Protein AF-A0A9K3J2E7-F1 (afdb_monomer_lite)

Structure (mmCIF, N/CA/C/O backbone):
data_AF-A0A9K3J2E7-F1
#
_entry.id   AF-A0A9K3J2E7-F1
#
loop_
_atom_site.group_PDB
_atom_site.id
_atom_site.type_symbol
_atom_site.label_atom_id
_atom_site.label_alt_id
_atom_site.label_comp_id
_atom_site.label_asym_id
_atom_site.label_entity_id
_atom_site.label_seq_id
_atom_site.pdbx_PDB_ins_code
_atom_site.Cartn_x
_atom_site.Cartn_y
_atom_site.Cartn_z
_atom_site.occupancy
_atom_site.B_iso_or_equiv
_atom_site.auth_seq_id
_atom_site.auth_comp_id
_atom_site.auth_asym_id
_atom_site.auth_atom_id
_atom_site.pdbx_PDB_model_num
ATOM 1 N N . MET A 1 1 ? 3.048 6.365 -8.487 1.00 55.12 1 MET A N 1
ATOM 2 C CA . MET A 1 1 ? 4.400 6.814 -8.935 1.00 55.12 1 MET A CA 1
ATOM 3 C C . MET A 1 1 ? 5.304 5.664 -9.422 1.00 55.12 1 MET A C 1
ATOM 5 O O . MET A 1 1 ? 6.418 5.908 -9.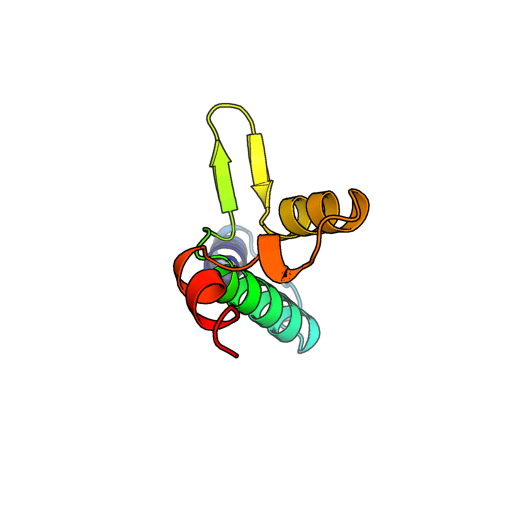870 1.00 55.12 1 MET A O 1
ATOM 9 N N . ASP A 1 2 ? 4.829 4.416 -9.414 1.00 62.56 2 ASP A N 1
ATOM 10 C CA . ASP A 1 2 ? 5.653 3.222 -9.650 1.00 62.56 2 ASP A 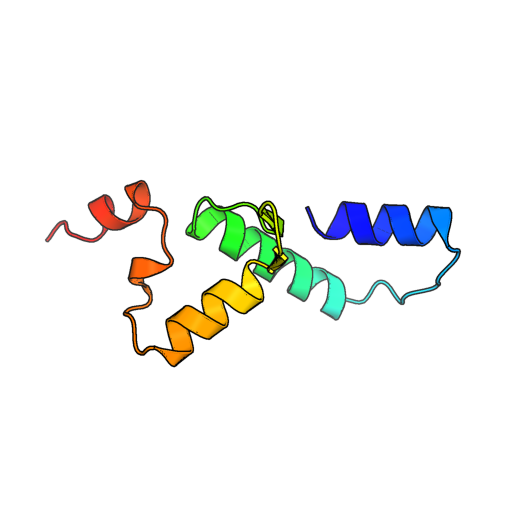CA 1
ATOM 11 C C . ASP A 1 2 ? 5.990 2.966 -11.127 1.00 62.56 2 ASP A C 1
ATOM 13 O O . ASP A 1 2 ? 7.064 2.461 -11.435 1.00 62.56 2 ASP A O 1
ATOM 17 N N . LEU A 1 3 ? 5.132 3.384 -12.065 1.00 60.06 3 LEU A N 1
ATOM 18 C CA . LEU A 1 3 ? 5.391 3.211 -13.499 1.00 60.06 3 LEU A CA 1
ATOM 19 C C . LEU A 1 3 ? 6.530 4.116 -13.993 1.00 60.06 3 LEU A C 1
ATOM 21 O O . LEU A 1 3 ? 7.321 3.702 -14.831 1.00 60.06 3 LEU A O 1
ATOM 25 N N . PHE A 1 4 ? 6.657 5.330 -13.444 1.00 62.91 4 PHE A N 1
ATOM 26 C CA . PHE A 1 4 ? 7.746 6.240 -13.808 1.00 62.91 4 PHE A CA 1
ATOM 27 C C . PHE A 1 4 ? 9.095 5.702 -13.333 1.00 62.91 4 PHE A C 1
ATOM 29 O O . PHE A 1 4 ? 10.068 5.813 -14.060 1.00 62.91 4 PHE A O 1
ATOM 36 N N . ILE A 1 5 ? 9.145 5.052 -12.165 1.00 63.28 5 ILE A N 1
ATOM 37 C CA . ILE A 1 5 ? 10.365 4.407 -11.664 1.00 63.28 5 ILE A CA 1
ATOM 38 C C . ILE A 1 5 ? 10.712 3.191 -12.527 1.00 63.28 5 ILE A C 1
ATOM 40 O O . ILE A 1 5 ? 11.865 3.050 -12.914 1.00 63.28 5 ILE A O 1
ATOM 44 N N . PHE A 1 6 ? 9.734 2.362 -12.911 1.00 61.09 6 PHE A N 1
ATOM 45 C CA . PHE A 1 6 ? 9.974 1.255 -13.846 1.00 61.09 6 PHE A CA 1
ATOM 46 C C . PHE A 1 6 ? 10.445 1.738 -15.227 1.00 61.09 6 PHE A C 1
ATOM 48 O O . PHE A 1 6 ? 11.389 1.172 -15.768 1.00 61.09 6 PHE A O 1
ATOM 55 N N . PHE A 1 7 ? 9.841 2.795 -15.785 1.00 59.75 7 PHE A N 1
ATOM 56 C CA . PHE A 1 7 ? 10.259 3.375 -17.068 1.00 59.75 7 PHE A CA 1
ATOM 57 C C . PHE A 1 7 ? 11.606 4.104 -16.989 1.00 59.75 7 PHE A C 1
ATOM 59 O O . PHE A 1 7 ? 12.405 4.012 -17.917 1.00 59.75 7 PHE A O 1
ATOM 66 N N . TYR A 1 8 ? 11.880 4.807 -15.891 1.00 58.56 8 TYR A N 1
ATOM 67 C CA . TYR A 1 8 ? 13.159 5.472 -15.650 1.00 58.56 8 TYR A CA 1
ATOM 68 C C . TYR A 1 8 ? 14.278 4.440 -15.492 1.00 58.56 8 TYR A C 1
ATOM 70 O O . TYR A 1 8 ? 15.299 4.535 -16.163 1.00 58.56 8 TYR A O 1
ATOM 78 N N . PHE A 1 9 ? 14.038 3.380 -14.714 1.00 60.84 9 PHE A N 1
ATOM 79 C CA . PHE A 1 9 ? 14.975 2.270 -14.563 1.00 60.84 9 PHE A CA 1
ATOM 80 C C . PHE A 1 9 ? 15.149 1.478 -15.873 1.00 60.84 9 PHE A C 1
ATOM 82 O O . PHE A 1 9 ? 16.251 1.039 -16.183 1.00 60.84 9 PHE A O 1
ATOM 89 N N . PHE A 1 10 ? 14.096 1.336 -16.687 1.00 61.94 10 PHE A N 1
ATOM 90 C CA . PHE A 1 10 ? 14.171 0.778 -18.046 1.00 61.94 10 PHE A CA 1
ATOM 91 C C . PHE A 1 10 ? 15.103 1.593 -18.954 1.00 61.94 10 PHE A C 1
ATOM 93 O O . PHE A 1 10 ? 15.957 1.015 -19.626 1.00 61.94 10 PHE A O 1
ATOM 100 N N . ALA A 1 11 ? 14.962 2.922 -18.954 1.00 61.31 11 ALA A N 1
ATOM 101 C CA . ALA A 1 11 ? 15.781 3.814 -19.770 1.00 61.31 11 ALA A CA 1
ATOM 102 C C . ALA A 1 11 ? 17.236 3.898 -19.278 1.00 61.31 11 ALA A C 1
ATOM 104 O O . ALA A 1 11 ? 18.151 3.968 -20.095 1.00 61.31 11 ALA A O 1
ATOM 105 N N . GLU A 1 12 ? 17.455 3.881 -17.962 1.00 61.84 12 GLU A N 1
ATOM 106 C CA . GLU A 1 12 ? 18.780 4.039 -17.352 1.00 61.84 12 GLU A CA 1
ATOM 107 C C . GLU A 1 12 ? 19.574 2.719 -17.291 1.00 61.84 12 GLU A C 1
ATOM 109 O O . GLU A 1 12 ? 20.782 2.725 -17.517 1.00 61.84 12 GLU A O 1
ATOM 114 N N . TYR A 1 13 ? 18.919 1.575 -17.047 1.00 62.56 13 TYR A N 1
ATOM 115 C CA . TYR A 1 13 ? 19.591 0.284 -16.810 1.00 62.56 13 TYR A CA 1
ATOM 116 C C . TYR A 1 13 ? 19.410 -0.753 -17.929 1.00 62.56 13 TYR A C 1
ATOM 118 O O . TYR A 1 13 ? 19.899 -1.875 -17.794 1.00 62.56 13 TYR A O 1
ATOM 126 N N . GLY A 1 14 ? 18.715 -0.432 -19.028 1.00 57.94 14 GLY A N 1
ATOM 127 C CA . GLY A 1 14 ? 18.598 -1.318 -20.197 1.00 57.94 14 GLY A CA 1
ATOM 128 C C . GLY A 1 14 ? 17.936 -2.675 -19.911 1.00 57.94 14 GLY A C 1
ATOM 129 O O . GLY A 1 14 ? 18.102 -3.628 -20.675 1.00 57.94 14 GLY A O 1
ATOM 130 N N . TYR A 1 15 ? 17.199 -2.795 -18.804 1.00 55.94 15 TYR A N 1
ATOM 131 C CA . TYR A 1 15 ? 16.514 -4.030 -18.438 1.00 55.94 15 TYR A CA 1
ATOM 132 C C . TYR A 1 15 ? 15.277 -4.228 -19.312 1.00 55.94 15 TYR A C 1
ATOM 134 O O . TYR A 1 15 ? 14.312 -3.470 -19.237 1.00 55.94 15 TYR A O 1
ATOM 142 N N . THR A 1 16 ? 15.261 -5.303 -20.100 1.00 52.16 16 THR A N 1
ATOM 143 C CA . THR A 1 16 ? 14.064 -5.756 -20.821 1.00 52.16 16 THR A CA 1
ATOM 144 C C . THR A 1 16 ? 13.136 -6.475 -19.841 1.00 52.16 16 THR A C 1
ATOM 146 O O . THR A 1 16 ? 13.053 -7.701 -19.824 1.00 52.16 16 THR A O 1
ATOM 149 N N . MET A 1 17 ? 12.464 -5.739 -18.956 1.00 56.66 17 MET A N 1
ATOM 150 C CA . MET A 1 17 ? 11.328 -6.320 -18.243 1.00 56.66 17 MET A CA 1
ATOM 151 C C . MET A 1 17 ? 10.1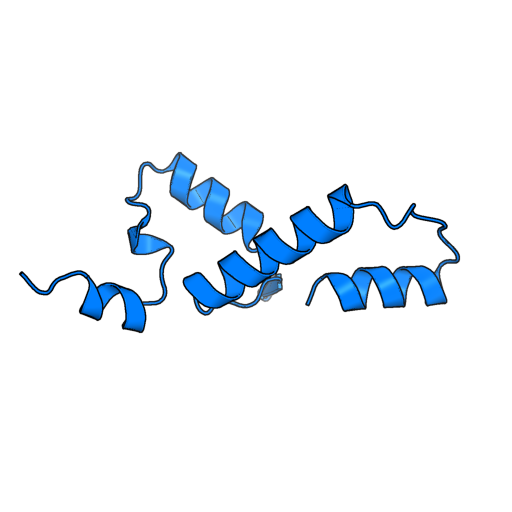28 -6.331 -19.184 1.00 56.66 17 MET A C 1
ATOM 153 O O . MET A 1 17 ? 9.717 -5.290 -19.690 1.00 56.66 17 MET A O 1
ATOM 157 N N . ASN A 1 18 ? 9.597 -7.529 -19.441 1.00 54.09 18 ASN A N 1
ATOM 158 C CA . ASN A 1 18 ? 8.418 -7.732 -20.272 1.00 54.09 18 ASN A CA 1
ATOM 159 C C . ASN A 1 18 ? 7.253 -6.910 -19.704 1.00 54.09 18 ASN A C 1
ATOM 161 O O . ASN A 1 18 ? 6.665 -7.289 -18.686 1.00 54.09 18 ASN A O 1
ATOM 165 N N . ILE A 1 19 ? 6.928 -5.798 -20.372 1.00 59.03 19 ILE A N 1
ATOM 166 C CA . ILE A 1 19 ? 5.691 -5.045 -20.164 1.00 59.03 19 ILE A CA 1
ATOM 167 C C . ILE A 1 19 ? 4.567 -6.041 -20.425 1.00 59.03 19 ILE A C 1
ATOM 169 O O . ILE A 1 19 ? 4.314 -6.448 -21.556 1.00 59.03 19 ILE A O 1
ATOM 173 N N . THR A 1 20 ? 3.976 -6.532 -19.348 1.00 65.38 20 THR A N 1
ATOM 174 C CA . THR A 1 20 ? 2.982 -7.600 -19.382 1.00 65.38 20 THR A CA 1
ATOM 175 C C . THR A 1 20 ? 1.701 -7.049 -18.803 1.00 65.38 20 THR A C 1
ATOM 177 O O . THR A 1 20 ? 1.718 -6.158 -17.959 1.00 65.38 20 THR A O 1
ATOM 180 N N . GLU A 1 21 ? 0.572 -7.630 -19.189 1.00 71.25 21 GLU A N 1
ATOM 181 C CA . GLU A 1 21 ? -0.716 -7.347 -18.548 1.00 71.25 21 GLU A CA 1
ATOM 182 C C . GLU A 1 21 ? -0.613 -7.430 -17.009 1.00 71.25 21 GLU A C 1
ATOM 184 O O . GLU A 1 21 ? -1.206 -6.645 -16.277 1.00 71.25 21 GLU A O 1
ATOM 189 N N . LYS A 1 22 ? 0.249 -8.320 -16.495 1.00 69.88 22 LYS A N 1
ATOM 190 C CA . LYS A 1 22 ? 0.515 -8.462 -15.059 1.00 69.88 22 LYS A CA 1
ATOM 191 C C . LYS A 1 22 ? 1.170 -7.233 -14.422 1.00 69.88 22 LYS A C 1
ATOM 193 O O . LYS A 1 22 ? 0.839 -6.928 -13.276 1.00 69.88 22 LYS A O 1
ATOM 198 N N . SER A 1 23 ? 2.081 -6.540 -15.115 1.00 71.75 23 SER A N 1
ATOM 199 C CA . SER A 1 23 ? 2.675 -5.306 -14.583 1.00 71.75 23 SER A CA 1
ATOM 200 C C . SER A 1 23 ? 1.660 -4.168 -14.566 1.00 71.75 23 SER A C 1
ATOM 202 O O . SER A 1 23 ? 1.605 -3.438 -13.580 1.00 71.75 23 SER A O 1
ATOM 204 N N . ASP A 1 24 ? 0.817 -4.074 -15.598 1.00 76.94 24 ASP A N 1
ATOM 205 C CA . ASP A 1 24 ? -0.235 -3.056 -15.689 1.00 76.94 24 ASP A CA 1
ATOM 206 C C . ASP A 1 24 ? -1.272 -3.209 -14.562 1.00 76.94 24 ASP A C 1
ATOM 208 O O . ASP A 1 24 ? -1.532 -2.267 -13.806 1.00 76.94 24 ASP A O 1
ATOM 212 N N . VAL A 1 25 ? -1.752 -4.439 -14.336 1.00 83.19 25 VAL A N 1
ATOM 213 C CA . VAL A 1 25 ? -2.672 -4.756 -13.231 1.00 83.19 25 VAL A CA 1
ATOM 214 C C . VAL A 1 25 ? -2.046 -4.443 -11.871 1.00 83.19 25 VAL A C 1
ATOM 216 O O . VAL A 1 25 ? -2.729 -3.931 -10.979 1.00 83.19 25 VAL A O 1
ATOM 219 N N . TYR A 1 26 ? -0.757 -4.737 -11.682 1.00 82.00 26 TYR A N 1
ATOM 220 C CA . TYR A 1 26 ? -0.070 -4.413 -10.433 1.00 82.00 26 TYR A CA 1
ATOM 221 C C . TYR A 1 26 ? -0.008 -2.897 -10.207 1.00 82.00 26 TYR A C 1
ATOM 223 O O . TYR A 1 26 ? -0.383 -2.433 -9.130 1.00 82.00 26 TYR A O 1
ATOM 231 N N . SER A 1 27 ? 0.385 -2.115 -11.218 1.00 79.81 27 SER A N 1
ATOM 232 C CA . SER A 1 27 ? 0.417 -0.653 -11.104 1.00 79.81 27 SER A CA 1
ATOM 233 C C . SER A 1 27 ? -0.964 -0.052 -10.865 1.00 79.81 27 SER A C 1
ATOM 235 O O . SER A 1 27 ? -1.104 0.818 -10.007 1.00 79.81 27 SER A O 1
ATOM 237 N N . TYR A 1 28 ? -1.999 -0.561 -11.539 1.00 85.19 28 TYR A N 1
ATOM 238 C CA . TYR A 1 28 ? -3.374 -0.126 -11.318 1.00 85.19 28 TYR A CA 1
ATOM 239 C C . TYR A 1 28 ? -3.811 -0.349 -9.864 1.00 85.19 28 TYR A C 1
ATOM 241 O O . TYR A 1 28 ? -4.386 0.542 -9.242 1.00 85.19 28 TYR A O 1
ATOM 249 N N . ARG A 1 29 ? -3.471 -1.505 -9.276 1.00 87.25 29 ARG A N 1
ATOM 250 C CA . ARG A 1 29 ? -3.755 -1.801 -7.862 1.00 87.25 29 ARG A CA 1
ATOM 251 C C . ARG A 1 29 ? -3.064 -0.830 -6.908 1.00 87.25 29 ARG A C 1
ATOM 253 O O . ARG A 1 29 ? -3.673 -0.430 -5.921 1.00 87.25 29 ARG A O 1
ATOM 260 N N . VAL A 1 30 ? -1.818 -0.452 -7.185 1.00 87.25 30 VAL A N 1
ATOM 261 C CA . VAL A 1 30 ? -1.084 0.509 -6.348 1.00 8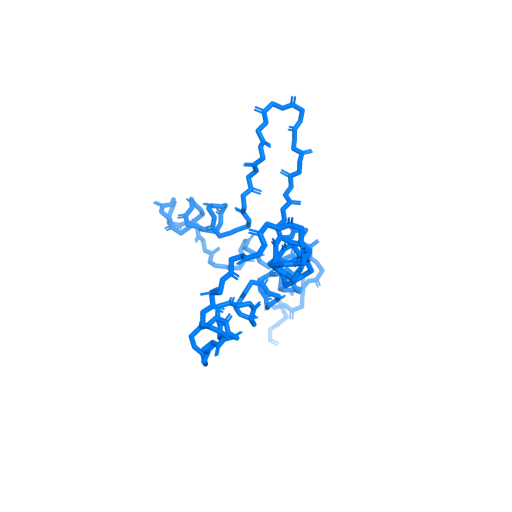7.25 30 VAL A CA 1
ATOM 262 C C . VAL A 1 30 ? -1.701 1.905 -6.444 1.00 87.25 30 VAL A C 1
ATOM 264 O O . VAL A 1 30 ? -1.937 2.530 -5.413 1.00 87.25 30 VAL A O 1
ATOM 267 N N . VAL A 1 31 ? -2.048 2.357 -7.653 1.00 88.62 31 VAL A N 1
ATOM 268 C CA . VAL A 1 31 ? -2.727 3.647 -7.867 1.00 88.62 31 VAL A CA 1
ATOM 269 C C . VAL A 1 31 ? -4.090 3.674 -7.178 1.00 88.62 31 VAL A C 1
ATOM 271 O O . VAL A 1 31 ? -4.437 4.659 -6.531 1.00 88.62 31 VAL A O 1
ATOM 274 N N . LEU A 1 32 ? -4.853 2.582 -7.256 1.00 89.56 32 LEU A N 1
ATOM 275 C CA . LEU A 1 32 ? -6.128 2.476 -6.555 1.00 89.56 32 LEU A CA 1
ATOM 276 C C . LEU A 1 32 ? -5.945 2.626 -5.038 1.00 89.56 32 LEU A C 1
ATOM 278 O O . LEU A 1 32 ? -6.714 3.339 -4.402 1.00 89.56 32 LEU A O 1
ATOM 282 N N . LEU A 1 33 ? -4.917 2.002 -4.456 1.00 88.88 33 LEU A N 1
ATOM 283 C CA . LEU A 1 33 ? -4.607 2.158 -3.032 1.00 88.88 33 LEU A CA 1
ATOM 284 C C . LEU A 1 33 ? -4.192 3.592 -2.679 1.00 88.88 33 LEU A C 1
ATOM 286 O O . LEU A 1 33 ? -4.618 4.097 -1.643 1.00 88.88 33 LEU A O 1
ATOM 290 N N . GLU A 1 34 ? -3.408 4.260 -3.522 1.00 88.81 34 GLU A N 1
ATOM 291 C CA . GLU A 1 34 ? -3.019 5.668 -3.351 1.00 88.81 34 GLU A CA 1
ATOM 292 C C . GLU A 1 34 ? -4.249 6.591 -3.342 1.00 88.81 34 GLU A C 1
ATOM 294 O O . GLU A 1 34 ? -4.393 7.416 -2.441 1.00 88.81 34 GLU A O 1
ATOM 299 N N . ILE A 1 35 ? -5.198 6.379 -4.260 1.00 89.56 35 ILE A N 1
ATOM 300 C CA . ILE A 1 35 ? -6.459 7.137 -4.318 1.00 89.56 35 ILE A CA 1
ATOM 301 C C . ILE A 1 35 ? -7.338 6.850 -3.099 1.00 89.56 35 ILE A C 1
ATOM 303 O O . ILE A 1 35 ? -7.842 7.777 -2.469 1.00 89.56 35 ILE A O 1
ATOM 307 N N . LEU A 1 36 ? -7.537 5.573 -2.764 1.00 88.56 36 LEU A N 1
ATOM 308 C CA . LEU A 1 36 ? -8.427 5.175 -1.675 1.00 88.56 36 LEU A CA 1
ATOM 309 C C . LEU A 1 36 ? -7.906 5.622 -0.314 1.00 88.56 36 LEU A C 1
ATOM 311 O O . LEU A 1 36 ? -8.707 5.990 0.537 1.00 88.56 36 LEU A O 1
ATOM 315 N N . SER A 1 37 ? -6.592 5.575 -0.102 1.00 87.00 37 SER A N 1
ATOM 316 C CA . SER A 1 37 ? -5.970 5.919 1.181 1.00 87.00 37 SER A CA 1
ATOM 317 C C . SER A 1 37 ? -5.522 7.373 1.296 1.00 87.00 37 SER A C 1
ATOM 319 O O . SER A 1 37 ? -5.197 7.810 2.400 1.00 87.00 37 SER A O 1
ATOM 321 N N . GLY A 1 38 ? -5.445 8.099 0.176 1.00 87.44 38 GLY A N 1
ATOM 322 C CA . GLY A 1 38 ? -4.880 9.447 0.118 1.00 87.44 38 GLY A CA 1
ATOM 323 C C . GLY A 1 38 ? -3.376 9.506 0.423 1.00 87.44 38 GLY A C 1
ATOM 324 O O . GLY A 1 38 ? -2.851 10.577 0.731 1.00 87.44 38 GLY A O 1
ATOM 325 N N . ARG A 1 39 ? -2.666 8.369 0.387 1.00 85.94 39 ARG A N 1
ATOM 326 C CA . ARG A 1 39 ? -1.234 8.257 0.717 1.00 85.94 39 ARG A CA 1
ATOM 327 C C . ARG A 1 39 ? -0.386 8.035 -0.528 1.00 85.94 39 ARG A C 1
ATOM 329 O O . ARG A 1 39 ? -0.771 7.276 -1.408 1.00 85.94 39 ARG A O 1
ATOM 336 N N . SER A 1 40 ? 0.821 8.603 -0.536 1.00 85.81 40 SER A N 1
ATOM 337 C CA . SER A 1 40 ? 1.830 8.315 -1.566 1.00 85.81 40 SER A CA 1
ATOM 338 C C . SER A 1 40 ? 2.169 6.822 -1.603 1.00 85.81 40 SER A C 1
ATOM 340 O O . SER A 1 40 ? 2.384 6.205 -0.556 1.00 85.81 40 SER A O 1
ATOM 342 N N . ALA A 1 41 ? 2.279 6.257 -2.809 1.00 82.44 41 ALA A N 1
ATOM 343 C CA . ALA A 1 41 ? 2.644 4.853 -3.023 1.00 82.44 41 ALA A CA 1
ATOM 344 C C . ALA A 1 41 ? 3.998 4.465 -2.392 1.00 82.44 41 ALA A C 1
ATOM 346 O O . ALA A 1 41 ? 4.181 3.328 -1.944 1.00 82.44 41 ALA A O 1
ATOM 347 N N . VAL A 1 42 ? 4.923 5.427 -2.333 1.00 81.69 42 VAL A N 1
ATOM 348 C CA . VAL A 1 42 ? 6.217 5.317 -1.656 1.00 81.69 42 VAL A CA 1
ATOM 349 C C . VAL A 1 42 ? 6.311 6.454 -0.651 1.00 81.69 42 VAL A C 1
ATOM 351 O O . VAL A 1 42 ? 6.293 7.632 -1.020 1.00 81.69 42 VAL A O 1
ATOM 354 N N . GLU A 1 43 ? 6.398 6.106 0.629 1.00 74.12 43 GLU A N 1
ATOM 355 C CA . GLU A 1 43 ? 6.611 7.072 1.699 1.00 7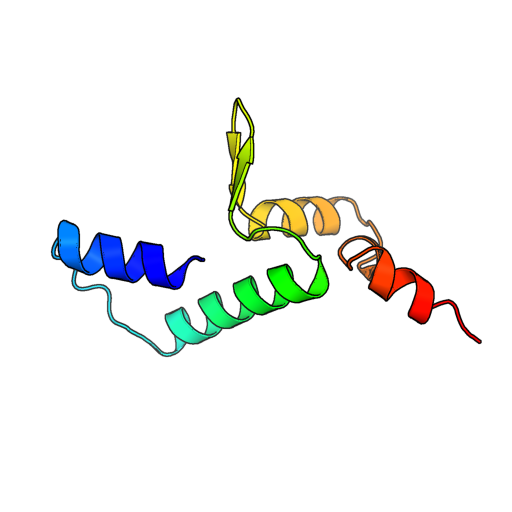4.12 43 GLU A CA 1
ATOM 356 C C . GLU A 1 43 ? 8.086 7.013 2.107 1.00 74.12 43 GLU A C 1
ATOM 358 O O . GLU A 1 43 ? 8.549 6.012 2.660 1.00 74.12 43 GLU A O 1
ATOM 363 N N . ASN A 1 44 ? 8.836 8.078 1.807 1.00 69.88 44 ASN A N 1
ATOM 364 C CA . ASN A 1 44 ? 10.231 8.190 2.215 1.00 69.88 44 ASN A CA 1
ATOM 365 C C . ASN A 1 44 ? 10.284 8.771 3.632 1.00 69.88 44 ASN A C 1
ATOM 367 O O . ASN A 1 44 ? 10.264 9.990 3.821 1.00 69.88 44 ASN A O 1
ATOM 371 N N . ARG A 1 45 ? 10.286 7.900 4.645 1.00 67.56 45 ARG A N 1
ATOM 372 C CA . ARG A 1 45 ? 10.496 8.325 6.031 1.00 67.56 45 ARG A CA 1
ATOM 373 C C . ARG A 1 45 ? 11.990 8.359 6.305 1.00 67.56 45 ARG A C 1
ATOM 375 O O . ARG A 1 45 ? 12.739 7.548 5.779 1.00 67.56 45 ARG A O 1
ATOM 382 N N . VAL A 1 46 ? 12.405 9.256 7.202 1.00 61.72 46 VAL A N 1
ATOM 383 C CA . VAL A 1 46 ? 13.806 9.571 7.572 1.00 61.72 46 VAL A CA 1
ATOM 384 C C . VAL A 1 46 ? 14.701 8.341 7.837 1.00 61.72 46 VAL A C 1
ATOM 386 O O . VAL A 1 46 ? 15.921 8.471 7.850 1.00 61.72 46 VAL A O 1
ATOM 389 N N . ARG A 1 47 ? 14.131 7.149 8.061 1.00 61.38 47 ARG A N 1
ATOM 390 C CA . ARG A 1 47 ? 14.872 5.903 8.302 1.00 61.38 47 ARG A CA 1
ATOM 391 C C . ARG A 1 47 ? 14.384 4.682 7.512 1.00 61.38 47 ARG A C 1
ATOM 393 O O . ARG A 1 47 ? 14.983 3.626 7.664 1.00 61.38 47 ARG A O 1
ATOM 400 N N . GLU A 1 48 ? 13.327 4.795 6.707 1.00 70.00 48 GLU A N 1
ATOM 401 C CA . GLU A 1 48 ? 12.742 3.641 6.012 1.00 70.00 48 GLU A CA 1
ATOM 402 C C . GLU A 1 48 ? 11.928 4.089 4.790 1.00 70.00 48 GLU A C 1
ATOM 404 O O . GLU A 1 48 ? 11.044 4.945 4.892 1.00 70.00 48 GLU A O 1
ATOM 409 N N . VAL A 1 49 ? 12.231 3.500 3.632 1.00 70.88 49 VAL A N 1
ATOM 410 C CA . VAL A 1 49 ? 11.390 3.595 2.437 1.00 70.88 49 VAL A CA 1
ATOM 411 C C . VAL A 1 49 ? 10.367 2.478 2.548 1.00 70.88 49 VAL A C 1
ATOM 413 O O . VAL A 1 49 ? 10.726 1.310 2.449 1.00 70.88 49 VAL A O 1
ATOM 416 N N . SER A 1 50 ? 9.107 2.834 2.787 1.00 77.25 50 SER A N 1
ATOM 417 C CA . SER A 1 50 ? 8.030 1.848 2.927 1.00 77.25 50 SER A CA 1
ATOM 418 C C . SER A 1 50 ? 7.039 1.978 1.777 1.00 77.25 50 SER A C 1
ATOM 420 O O . SER A 1 50 ? 6.608 3.085 1.435 1.00 77.25 50 SER A O 1
ATOM 422 N N . HIS A 1 51 ? 6.687 0.844 1.170 1.00 84.94 51 HIS A N 1
ATOM 423 C CA . HIS A 1 51 ? 5.680 0.800 0.113 1.00 84.94 51 HIS A CA 1
ATOM 424 C C . HIS A 1 51 ? 4.274 0.726 0.711 1.00 84.94 51 HIS A C 1
ATOM 426 O O . HIS A 1 51 ? 4.024 0.006 1.682 1.00 84.94 51 HIS A O 1
ATOM 432 N N . ILE A 1 52 ? 3.312 1.384 0.063 1.00 86.56 52 ILE A N 1
ATOM 433 C CA . ILE A 1 52 ? 1.900 1.360 0.470 1.00 86.56 52 ILE A CA 1
ATOM 434 C C . ILE A 1 52 ? 1.345 -0.068 0.607 1.00 86.56 52 ILE A C 1
ATOM 436 O O . ILE A 1 52 ? 0.537 -0.346 1.489 1.00 86.56 52 ILE A O 1
ATOM 440 N N . VAL A 1 53 ? 1.833 -1.005 -0.211 1.00 86.44 53 VAL A N 1
ATOM 441 C CA . VAL A 1 53 ? 1.451 -2.423 -0.162 1.00 86.44 53 VAL A CA 1
ATOM 442 C C . VAL A 1 53 ? 1.870 -3.077 1.157 1.00 86.44 53 VAL A C 1
ATOM 444 O O . VAL A 1 53 ? 1.109 -3.863 1.720 1.00 86.44 53 VAL A O 1
ATOM 447 N N . GLU A 1 54 ? 3.059 -2.766 1.671 1.00 87.31 54 GLU A N 1
ATOM 448 C CA . GLU A 1 54 ? 3.540 -3.296 2.953 1.00 87.31 54 GLU A CA 1
ATOM 449 C C . GLU A 1 54 ? 2.741 -2.720 4.117 1.00 87.31 54 GLU A C 1
ATOM 451 O O . GLU A 1 54 ? 2.345 -3.449 5.029 1.00 87.31 54 GLU A O 1
ATOM 456 N N . TRP A 1 55 ? 2.422 -1.428 4.044 1.00 87.25 55 TRP A N 1
ATOM 457 C CA . TRP A 1 55 ? 1.570 -0.775 5.027 1.00 87.25 55 TRP A CA 1
ATOM 458 C C . TRP A 1 55 ? 0.162 -1.393 5.074 1.00 87.25 55 TRP A C 1
ATOM 460 O O . TRP A 1 55 ? -0.321 -1.735 6.157 1.00 87.25 55 TRP A O 1
ATOM 470 N N . VAL A 1 56 ? -0.469 -1.621 3.915 1.00 87.00 56 VAL A N 1
ATOM 471 C CA . VAL A 1 56 ? -1.781 -2.288 3.823 1.00 87.00 56 VAL A CA 1
ATOM 472 C C . VAL A 1 56 ? -1.716 -3.716 4.363 1.00 87.00 56 VAL A C 1
ATOM 474 O O . VAL A 1 56 ? -2.573 -4.109 5.152 1.00 87.00 56 VAL A O 1
ATOM 477 N N . LYS A 1 57 ? -0.683 -4.490 4.004 1.00 86.75 57 LYS A N 1
ATOM 478 C CA . LYS A 1 57 ? -0.488 -5.853 4.530 1.00 86.75 57 LYS A CA 1
ATOM 479 C C . LYS A 1 57 ? -0.381 -5.865 6.053 1.00 86.75 57 LYS A C 1
ATOM 481 O O . LYS A 1 57 ? -0.993 -6.714 6.695 1.00 86.75 57 LYS A O 1
ATOM 486 N N . LYS A 1 58 ? 0.343 -4.906 6.636 1.00 86.62 58 LYS A N 1
ATOM 487 C CA . LYS A 1 58 ? 0.460 -4.760 8.093 1.00 86.62 58 LYS A CA 1
ATOM 488 C C . LYS A 1 58 ? -0.894 -4.470 8.743 1.00 86.62 58 LYS A C 1
ATOM 490 O O . LYS A 1 58 ? -1.202 -5.069 9.766 1.00 86.62 58 LYS A O 1
ATOM 495 N N . LYS A 1 59 ? -1.706 -3.602 8.130 1.00 83.75 59 LYS A N 1
ATOM 496 C CA . LYS A 1 59 ? -3.065 -3.271 8.590 1.00 83.75 59 LYS A CA 1
ATOM 497 C C . LYS A 1 59 ? -4.032 -4.454 8.501 1.00 83.75 59 LYS A C 1
ATOM 499 O O . LYS A 1 59 ? -4.803 -4.686 9.425 1.00 83.75 59 LYS A O 1
ATOM 504 N N . MET A 1 60 ? -3.958 -5.236 7.427 1.00 81.44 60 MET A N 1
ATOM 505 C CA . MET A 1 60 ? -4.763 -6.453 7.282 1.00 81.44 60 MET A CA 1
ATOM 506 C C . MET A 1 60 ? -4.338 -7.546 8.272 1.00 81.44 60 MET A C 1
ATOM 508 O O . MET A 1 60 ? -5.187 -8.232 8.832 1.00 81.44 60 MET A O 1
ATOM 512 N N . GLY A 1 61 ? -3.034 -7.685 8.528 1.00 80.75 61 GLY A N 1
ATOM 513 C CA . GLY A 1 61 ? -2.504 -8.636 9.508 1.00 80.75 61 GLY A CA 1
ATOM 514 C C . GLY A 1 61 ? -2.860 -8.299 10.959 1.00 80.75 61 GLY A C 1
ATOM 515 O O . GLY A 1 61 ? -2.891 -9.193 11.799 1.00 80.75 61 GLY A O 1
ATOM 516 N N . SER A 1 62 ? -3.165 -7.034 11.261 1.00 78.19 62 SER A N 1
ATOM 517 C CA . SER A 1 62 ? -3.590 -6.594 12.593 1.00 78.19 62 SER A CA 1
ATOM 518 C C . SER A 1 62 ? -5.102 -6.704 12.841 1.00 78.19 62 SER A C 1
ATOM 520 O O . SER A 1 62 ? -5.566 -6.177 13.844 1.00 78.19 62 SER A O 1
ATOM 522 N N . PHE A 1 63 ? -5.869 -7.368 11.958 1.00 75.19 63 PHE A N 1
ATOM 523 C CA . PHE A 1 63 ? -7.343 -7.462 12.018 1.00 75.19 63 PHE A CA 1
ATOM 524 C C . PHE A 1 63 ? -8.056 -6.099 12.095 1.00 75.19 63 PHE A C 1
ATOM 526 O O . PHE A 1 63 ? -9.208 -6.008 12.518 1.00 75.19 63 PHE A O 1
ATOM 533 N N . GLU A 1 64 ? -7.384 -5.032 11.662 1.00 77.25 64 GLU A N 1
ATOM 534 C CA . GLU A 1 64 ? -7.987 -3.706 11.604 1.00 77.25 64 GLU A CA 1
ATOM 535 C C . GLU A 1 64 ? -9.043 -3.690 10.492 1.00 77.25 64 GLU A C 1
ATOM 537 O O . GLU A 1 64 ? -8.807 -4.237 9.405 1.00 77.25 64 GLU A O 1
ATOM 542 N N . PRO A 1 65 ? -10.202 -3.054 10.715 1.00 77.38 65 PRO A N 1
ATOM 543 C CA . PRO A 1 65 ? -11.230 -2.986 9.696 1.00 77.38 65 PRO A CA 1
ATOM 544 C C . PRO A 1 65 ? -10.702 -2.219 8.480 1.00 77.38 65 PRO A C 1
ATOM 546 O O . PRO A 1 65 ? -10.027 -1.193 8.604 1.00 77.38 65 PRO A O 1
ATOM 549 N N . THR A 1 66 ? -11.022 -2.710 7.280 1.00 76.81 66 THR A N 1
ATOM 550 C CA . THR A 1 66 ? -10.519 -2.176 6.000 1.00 76.81 66 THR A CA 1
ATOM 551 C C . THR A 1 66 ? -10.865 -0.698 5.801 1.00 76.81 66 THR A C 1
ATOM 553 O O . THR A 1 66 ? -10.149 0.008 5.100 1.00 76.81 66 THR A O 1
ATOM 556 N N . VAL A 1 67 ? -11.899 -0.197 6.484 1.00 79.06 67 VAL A N 1
ATOM 557 C CA . VAL A 1 67 ? -12.254 1.230 6.515 1.00 79.06 67 VAL A CA 1
ATOM 558 C C . VAL A 1 67 ? -11.092 2.117 6.977 1.00 79.06 67 VAL A C 1
ATOM 560 O O . VAL A 1 67 ? -10.943 3.223 6.480 1.00 79.06 67 VAL A O 1
ATOM 563 N N . THR A 1 68 ? -10.198 1.610 7.836 1.00 81.12 68 THR A N 1
ATOM 564 C CA . THR A 1 68 ? -9.020 2.347 8.333 1.00 81.12 68 THR A CA 1
ATOM 565 C C . THR A 1 68 ? -7.948 2.583 7.270 1.00 81.12 68 THR A C 1
ATOM 567 O O . THR A 1 68 ? -7.045 3.396 7.477 1.00 81.12 68 THR A O 1
ATOM 570 N N . ILE A 1 69 ? -8.022 1.860 6.147 1.00 84.38 69 ILE A N 1
ATOM 571 C CA . ILE A 1 69 ? -7.150 2.063 4.987 1.00 84.38 69 ILE A CA 1
ATOM 572 C C . ILE A 1 69 ? -7.633 3.255 4.160 1.00 84.38 69 ILE A C 1
ATOM 574 O O . ILE A 1 69 ? -6.815 3.882 3.494 1.00 84.38 69 ILE A O 1
ATOM 578 N N . LEU A 1 70 ? -8.930 3.574 4.211 1.00 85.06 70 LEU A N 1
ATOM 579 C CA . LEU A 1 70 ? -9.513 4.674 3.451 1.00 85.06 70 LEU A CA 1
ATOM 580 C C . LEU A 1 70 ? -9.032 6.026 3.982 1.00 85.06 70 LEU A C 1
ATOM 582 O O . LEU A 1 70 ? -8.767 6.180 5.175 1.00 85.06 70 LEU A O 1
ATOM 586 N N . ASP A 1 71 ? -8.966 7.017 3.101 1.00 84.75 71 ASP A N 1
ATOM 587 C CA . ASP A 1 71 ? -8.723 8.405 3.472 1.00 84.75 71 ASP A CA 1
ATOM 588 C C . ASP A 1 71 ? -9.792 8.874 4.471 1.00 84.75 71 ASP A C 1
ATOM 590 O O . ASP A 1 71 ? -10.977 8.553 4.339 1.00 84.75 71 ASP A O 1
ATOM 594 N N . ALA A 1 72 ? -9.385 9.656 5.471 1.00 81.56 72 ALA A N 1
ATOM 595 C CA . ALA A 1 72 ? -10.276 10.135 6.526 1.00 81.56 72 ALA A CA 1
ATOM 596 C C . ALA A 1 72 ? -11.490 10.913 5.979 1.00 81.56 72 ALA A C 1
ATOM 598 O O . ALA A 1 72 ? -12.569 10.869 6.569 1.00 81.56 72 ALA A O 1
ATOM 599 N N . LYS A 1 73 ? -11.348 11.585 4.827 1.00 80.50 73 LYS A N 1
ATOM 600 C CA . LYS A 1 73 ? -12.449 12.287 4.150 1.00 80.50 73 LYS A CA 1
ATOM 601 C C . LYS A 1 73 ? -13.467 11.333 3.532 1.00 80.50 73 LYS A C 1
ATOM 603 O O . LYS A 1 73 ? -14.633 11.695 3.417 1.00 80.50 73 LYS A O 1
ATOM 608 N N . LEU A 1 74 ? -13.037 10.137 3.131 1.00 78.44 74 LEU A N 1
ATOM 609 C CA . LEU A 1 74 ? -13.911 9.100 2.583 1.00 78.44 74 LEU A CA 1
ATOM 610 C C . LEU A 1 74 ? -14.593 8.296 3.693 1.00 78.44 74 LEU A C 1
ATOM 612 O O . LEU A 1 74 ? -15.739 7.896 3.521 1.00 78.44 74 LEU A O 1
ATOM 616 N N . GLN A 1 75 ? -13.938 8.111 4.844 1.00 75.69 75 GLN A N 1
ATOM 617 C CA . GLN A 1 75 ? -14.537 7.434 6.003 1.00 75.69 75 GLN A CA 1
ATOM 618 C C . GLN A 1 75 ? -15.786 8.169 6.516 1.00 75.69 75 GLN A C 1
ATOM 620 O O . GLN A 1 75 ? -16.808 7.538 6.768 1.00 75.69 75 GLN A O 1
ATOM 625 N N . ALA A 1 76 ? -15.744 9.505 6.578 1.00 68.50 76 ALA A N 1
ATOM 626 C CA . ALA A 1 76 ? -16.864 10.325 7.049 1.00 68.50 76 ALA A CA 1
ATOM 627 C C . ALA A 1 76 ? -18.143 10.206 6.191 1.00 68.50 76 ALA A C 1
ATOM 629 O O . ALA A 1 76 ? -19.232 10.493 6.677 1.00 68.50 76 ALA A O 1
ATOM 630 N N . GLY A 1 77 ? -18.025 9.796 4.922 1.00 63.69 77 GLY A N 1
ATOM 631 C CA . GLY A 1 77 ? -19.171 9.587 4.031 1.00 63.69 77 GLY A CA 1
ATOM 632 C C . GLY A 1 77 ? -19.828 8.208 4.154 1.00 63.69 77 GLY A C 1
ATOM 633 O O . GLY A 1 77 ? -20.933 8.032 3.654 1.00 63.69 77 GLY A O 1
ATOM 634 N N . VAL A 1 78 ? -19.165 7.241 4.799 1.00 60.91 78 VA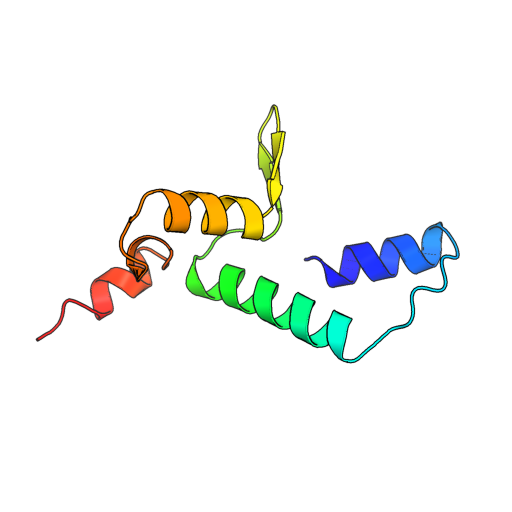L A N 1
ATOM 635 C CA . VAL A 1 78 ? -19.666 5.863 4.981 1.00 60.91 78 VAL A CA 1
ATOM 636 C C . VAL A 1 78 ? -20.506 5.725 6.262 1.00 60.91 78 VAL A C 1
ATOM 638 O O . VAL A 1 78 ? -21.302 4.801 6.366 1.00 60.91 78 VAL A O 1
ATOM 641 N N . ASP A 1 79 ? -20.386 6.673 7.195 1.00 60.78 79 ASP A N 1
ATOM 642 C CA . ASP A 1 79 ? -21.120 6.715 8.474 1.00 60.78 79 ASP A CA 1
ATOM 643 C C . ASP A 1 79 ? -22.518 7.376 8.384 1.00 60.78 79 ASP A C 1
ATOM 645 O O . ASP A 1 79 ? -23.144 7.663 9.407 1.00 60.78 79 ASP A O 1
ATOM 649 N N . LEU A 1 80 ? -23.035 7.633 7.175 1.00 56.66 80 LEU A N 1
ATOM 650 C CA . LEU A 1 80 ? -24.408 8.118 6.981 1.00 56.66 80 LEU A CA 1
ATOM 651 C C . LEU A 1 80 ? -25.389 6.927 6.871 1.00 56.66 80 LEU A C 1
ATOM 653 O O . LEU A 1 80 ? -25.098 5.998 6.117 1.00 56.66 80 LEU A O 1
ATOM 657 N N . PRO A 1 81 ? -26.515 6.942 7.616 1.00 56.56 81 PRO A N 1
ATOM 658 C CA . PRO A 1 81 ? -27.483 5.840 7.687 1.00 56.56 81 PRO A CA 1
ATOM 659 C C . PRO A 1 81 ? -28.249 5.583 6.384 1.00 56.56 81 PRO A C 1
ATOM 661 O O . PRO A 1 81 ? -28.459 6.544 5.607 1.00 56.56 81 PRO A O 1
#

Organism: Helianthus annuus (NCBI:txid4232)

Foldseek 3Di:
DVVVVVVVCCVVVVDPDPPDPVVVVVVVVLVVLCQFQVDDQWDDDPVDTDGSVVVLVVCVVVVHPCLNSGHPVVSVVVPDD

Sequence (81 aa):
MDLFIFFYFFAEYGYTMNITEKSDVYSYRVVLLEILSGRSAVENRVREVSHIVEWVKKKMGSFEPTVTILDAKLQAGVDLP

pLDDT: mean 74.15, std 11.5, range [52.16, 89.56]

InterPro domains:
  IPR011009 Protein kinase-like domain superfamily [SSF56112] (9-65)

Radius of gyration: 15.56 Å; chains: 1; bounding box: 47×21×33 Å

Secondary structure (DSSP, 8-state):
-HHHHHHHHHHHH-------HHHHHHHHHHHHHHHHH---SEEEETTEEEEHHHHHHHHHHTT--GGGGS-HHHHTTTS--